Protein AF-A0A2A6P510-F1 (afdb_monomer_lite)

Sequence (123 aa):
MKRERAAALVSRAKGLASEIRWLLGLLLSAILLFPESSAPADVSQGAQIAATCASCHDPTGGGQAIPPIAALDEQAIVKAMLAFRASESPSLVMHAVALSLSDDELAATARYLADRANAGRQP

Radius of gyration: 32.92 Å; chains: 1; bounding box: 61×33×91 Å

Secondary structure (DSSP, 8-state):
-HHHHHHHHHHHHHHHHHHHHHHHHHHHHHGGG-----PPP---HHHHHHHHHTTTS-TT---TTS--STT--HHHHHHHHHHHHTT-SS-HHHHHHHHTS-HHHHHHHHHHHHHHHHHHT--

Structure (mmCIF, N/CA/C/O backbone):
data_AF-A0A2A6P510-F1
#
_entry.id   AF-A0A2A6P510-F1
#
loop_
_atom_site.group_PDB
_atom_site.id
_atom_site.type_symbol
_atom_site.label_atom_id
_atom_site.label_alt_id
_atom_site.label_comp_id
_atom_site.label_asym_id
_atom_site.label_entity_id
_atom_site.label_seq_id
_atom_site.pdbx_PDB_ins_code
_atom_site.Cartn_x
_atom_site.Cartn_y
_atom_site.Cartn_z
_atom_site.occupancy
_atom_site.B_iso_or_equiv
_atom_site.auth_seq_id
_atom_site.auth_comp_id
_atom_site.auth_asym_id
_atom_site.auth_atom_id
_atom_site.pdbx_PDB_model_num
ATOM 1 N N . MET A 1 1 ? -45.144 10.728 76.827 1.00 58.75 1 MET A N 1
ATOM 2 C CA . MET A 1 1 ? -43.849 10.004 76.858 1.00 58.75 1 MET A CA 1
ATOM 3 C C . MET A 1 1 ? -43.658 8.881 75.823 1.00 58.75 1 MET A C 1
ATOM 5 O O . MET A 1 1 ? -42.802 9.061 74.971 1.00 58.75 1 MET A O 1
ATOM 9 N N . LYS A 1 2 ? -44.357 7.723 75.820 1.00 54.53 2 LYS A N 1
ATOM 10 C CA . LYS A 1 2 ? -44.057 6.635 74.835 1.00 54.53 2 LYS A CA 1
ATOM 11 C C . LYS A 1 2 ? -44.370 7.000 73.369 1.00 54.53 2 LYS A C 1
ATOM 13 O O . LYS A 1 2 ? -43.606 6.655 72.476 1.00 54.53 2 LYS A O 1
ATOM 18 N N . ARG A 1 3 ? -45.463 7.733 73.130 1.00 59.28 3 ARG A N 1
ATOM 19 C CA . ARG A 1 3 ? -45.908 8.143 71.781 1.00 59.28 3 ARG A CA 1
ATOM 20 C C . ARG A 1 3 ? -44.997 9.195 71.131 1.00 59.28 3 ARG A C 1
ATOM 22 O O . ARG A 1 3 ? -44.791 9.169 69.926 1.00 59.28 3 ARG A O 1
ATOM 29 N N . GLU A 1 4 ? -44.381 10.052 71.937 1.00 59.69 4 GLU A N 1
ATOM 30 C CA . GLU A 1 4 ? -43.483 11.119 71.468 1.00 59.69 4 GLU A CA 1
ATOM 31 C C . GLU A 1 4 ? -42.125 10.567 71.020 1.00 59.69 4 GLU A C 1
ATOM 33 O O . GLU A 1 4 ? -41.560 11.013 70.024 1.00 59.69 4 GLU A O 1
ATOM 38 N N . ARG A 1 5 ? -41.643 9.509 71.688 1.00 59.81 5 ARG A N 1
ATOM 39 C CA . ARG A 1 5 ? -40.415 8.798 71.298 1.00 59.81 5 ARG A CA 1
ATOM 40 C C . ARG A 1 5 ? -40.574 8.068 69.957 1.00 59.81 5 ARG A C 1
ATOM 42 O O . ARG A 1 5 ? -39.625 8.021 69.183 1.00 59.81 5 ARG A O 1
ATOM 49 N N . ALA A 1 6 ? -41.770 7.557 69.651 1.00 59.50 6 ALA A N 1
ATOM 50 C CA . ALA A 1 6 ? -42.065 6.910 68.370 1.00 59.50 6 ALA A CA 1
ATOM 51 C C . ALA A 1 6 ? -42.115 7.911 67.197 1.00 59.50 6 ALA A C 1
ATOM 53 O O . ALA A 1 6 ? -41.573 7.634 66.128 1.00 59.50 6 ALA A O 1
ATOM 54 N N . ALA A 1 7 ? -42.690 9.101 67.403 1.00 61.19 7 ALA A N 1
ATOM 55 C CA . ALA A 1 7 ? -42.754 10.150 66.380 1.00 61.19 7 ALA A CA 1
ATOM 56 C C . ALA A 1 7 ? -41.362 10.693 65.994 1.00 61.19 7 ALA A C 1
ATOM 58 O O . ALA A 1 7 ? -41.088 10.926 64.815 1.00 61.19 7 ALA A O 1
ATOM 59 N N . ALA A 1 8 ? -40.454 10.821 66.968 1.00 58.03 8 ALA A N 1
ATOM 60 C CA . ALA A 1 8 ? -39.078 11.262 66.734 1.00 58.03 8 ALA A CA 1
ATOM 61 C C . ALA A 1 8 ? -38.257 10.264 65.888 1.00 58.03 8 ALA A C 1
ATOM 63 O O . ALA A 1 8 ? -37.437 10.675 65.065 1.00 58.03 8 ALA A O 1
ATOM 64 N N . LEU A 1 9 ? -38.502 8.958 66.047 1.00 58.88 9 LEU A N 1
ATOM 65 C CA . LEU A 1 9 ? -37.853 7.905 65.256 1.00 58.88 9 LEU A CA 1
ATOM 66 C C . LEU A 1 9 ? -38.346 7.897 63.802 1.00 58.88 9 LEU A C 1
ATOM 68 O O . LEU A 1 9 ? -37.540 7.798 62.879 1.00 58.88 9 LEU A O 1
ATOM 72 N N . VAL A 1 10 ? -39.653 8.083 63.592 1.00 60.00 10 VAL A N 1
ATOM 73 C CA . VAL A 1 10 ? -40.252 8.175 62.249 1.00 60.00 10 VAL A CA 1
ATOM 74 C C . VAL A 1 10 ? -39.771 9.425 61.504 1.00 60.00 10 VAL A C 1
ATOM 76 O O . VAL A 1 10 ? -39.508 9.360 60.304 1.00 60.00 10 VAL A O 1
ATOM 79 N N . SER A 1 11 ? -39.601 10.550 62.206 1.00 57.44 11 SER A N 1
ATOM 80 C CA . SER A 1 11 ? -39.055 11.789 61.633 1.00 57.44 11 SER A CA 1
ATOM 81 C C . SER A 1 11 ? -37.591 11.631 61.187 1.00 57.44 11 SER A C 1
ATOM 83 O O . SER A 1 11 ? -37.244 11.988 60.062 1.00 57.44 11 SER A O 1
ATOM 85 N N . ARG A 1 12 ? -36.743 10.984 62.007 1.00 58.44 12 ARG A N 1
ATOM 86 C CA . ARG A 1 12 ? -35.339 10.682 61.652 1.00 58.44 12 ARG A CA 1
ATOM 87 C C . ARG A 1 12 ? -35.220 9.703 60.477 1.00 58.44 12 ARG A C 1
ATOM 89 O O . ARG A 1 12 ? -34.365 9.902 59.621 1.00 58.44 12 ARG A O 1
ATOM 96 N N . ALA A 1 13 ? -36.090 8.693 60.393 1.00 56.22 13 ALA A N 1
ATOM 97 C CA . ALA A 1 13 ? -36.109 7.739 59.278 1.00 56.22 13 ALA A CA 1
ATOM 98 C C . ALA A 1 13 ? -36.528 8.386 57.943 1.00 56.22 13 ALA A C 1
ATOM 100 O O . ALA A 1 13 ? -35.960 8.072 56.898 1.00 56.22 13 ALA A O 1
ATOM 101 N N . LYS A 1 14 ? -37.481 9.329 57.976 1.00 55.06 14 LYS A N 1
ATOM 102 C CA . LYS A 1 14 ? -37.892 10.105 56.794 1.00 55.06 14 LYS A CA 1
ATOM 103 C C . LYS A 1 14 ? -36.791 11.043 56.293 1.00 55.06 14 LYS A C 1
ATOM 105 O O . LYS A 1 14 ? -36.636 11.160 55.082 1.00 55.06 14 LYS A O 1
ATOM 110 N N . GLY A 1 15 ? -36.019 11.646 57.202 1.00 57.88 15 GLY A N 1
ATOM 111 C CA . GLY A 1 15 ? -34.847 12.456 56.852 1.00 57.88 15 GLY A CA 1
ATOM 112 C C . GLY A 1 15 ? -33.757 11.633 56.163 1.00 57.88 15 GLY A C 1
ATOM 113 O O . GLY A 1 15 ? -33.283 11.997 55.098 1.00 57.88 15 GLY A O 1
ATOM 114 N N . LEU A 1 16 ? -33.430 10.450 56.690 1.00 59.56 16 LEU A N 1
ATOM 115 C CA . LEU A 1 16 ? -32.442 9.557 56.065 1.00 59.56 16 LEU A CA 1
ATOM 116 C C . LEU A 1 16 ? -32.862 9.113 54.648 1.00 59.56 16 LEU A C 1
ATOM 118 O O . LEU A 1 16 ? -32.030 9.057 53.747 1.00 59.56 16 LEU A O 1
ATOM 122 N N . ALA A 1 17 ? -34.155 8.856 54.422 1.00 60.06 17 ALA A N 1
ATOM 123 C CA . ALA A 1 17 ? -34.682 8.485 53.107 1.00 60.06 17 ALA A CA 1
ATOM 124 C C . ALA A 1 17 ? -34.719 9.656 52.104 1.00 60.06 17 ALA A C 1
ATOM 126 O O . ALA A 1 17 ? -34.603 9.429 50.897 1.00 60.06 17 ALA A O 1
ATOM 127 N N . SER A 1 18 ? -34.875 10.904 52.569 1.00 59.31 18 SER A N 1
ATOM 128 C CA . SER A 1 18 ? -34.779 12.076 51.691 1.00 59.31 18 SER A CA 1
ATOM 129 C C . SER A 1 18 ? -33.344 12.336 51.251 1.00 59.31 18 SER A C 1
ATOM 131 O O . SER A 1 18 ? -33.141 12.584 50.067 1.00 59.31 18 SER A O 1
ATOM 133 N N . GLU A 1 19 ? -32.361 12.185 52.143 1.00 59.41 19 GLU A N 1
ATOM 134 C CA . GLU A 1 19 ? -30.941 12.357 51.804 1.00 59.41 19 GLU A CA 1
ATOM 135 C C . GLU A 1 19 ? -30.467 11.312 50.783 1.00 59.41 19 GLU A C 1
ATOM 137 O O . GLU A 1 19 ? -29.821 11.652 49.797 1.00 59.41 19 GLU A O 1
ATOM 142 N N . ILE A 1 20 ? -30.864 10.044 50.945 1.00 67.06 20 ILE A N 1
ATOM 143 C CA . ILE A 1 20 ? -30.520 8.967 49.998 1.00 67.06 20 ILE A CA 1
ATOM 144 C C . ILE A 1 20 ? -31.120 9.235 48.610 1.00 67.06 20 ILE A C 1
ATOM 146 O O . ILE A 1 20 ? -30.480 8.967 47.596 1.00 67.06 20 ILE A O 1
ATOM 150 N N . ARG A 1 21 ? -32.327 9.808 48.548 1.00 69.00 21 ARG A N 1
ATOM 151 C CA . ARG A 1 21 ? -32.992 10.168 47.287 1.00 69.00 21 ARG A CA 1
ATOM 152 C C . ARG A 1 21 ? -32.324 11.355 46.588 1.00 69.00 21 ARG A C 1
ATOM 154 O O . ARG A 1 21 ? -32.254 11.356 45.363 1.00 69.00 21 ARG A O 1
ATOM 161 N N . TRP A 1 22 ? -31.806 12.325 47.343 1.00 61.38 22 TRP A N 1
ATOM 162 C CA . TRP A 1 22 ? -30.992 13.416 46.797 1.00 61.38 22 TRP A CA 1
ATOM 163 C C . TRP A 1 22 ? -29.632 12.922 46.300 1.00 61.38 22 TRP A C 1
ATOM 165 O O . TRP A 1 22 ? -29.216 13.294 45.206 1.00 61.38 22 TRP A O 1
ATOM 175 N N . LEU A 1 23 ? -28.980 12.030 47.049 1.00 69.56 23 LEU A N 1
ATOM 176 C CA . LEU A 1 23 ? -27.702 11.438 46.653 1.00 69.56 23 LEU A CA 1
ATOM 177 C C . LEU A 1 23 ? -27.839 10.549 45.411 1.00 69.56 23 LEU A C 1
ATOM 179 O O . LEU A 1 23 ? -27.036 10.691 44.496 1.00 69.56 23 LEU A O 1
ATOM 183 N N . LEU A 1 24 ? -28.875 9.702 45.323 1.00 69.19 24 LEU A N 1
ATOM 184 C CA . LEU A 1 24 ? -29.154 8.924 44.107 1.00 69.19 24 LEU A CA 1
ATOM 185 C C . LEU A 1 24 ? -29.493 9.824 42.913 1.00 69.19 24 LEU A C 1
ATOM 187 O O . LEU A 1 24 ? -29.052 9.541 41.803 1.00 69.19 24 LEU A O 1
ATOM 191 N N . GLY A 1 25 ? -30.255 10.900 43.132 1.00 66.12 25 GLY A N 1
ATOM 192 C CA . GLY A 1 25 ? -30.580 11.874 42.089 1.00 66.12 25 GLY A CA 1
ATOM 193 C C . GLY A 1 25 ? -29.334 12.561 41.530 1.00 66.12 25 GLY A C 1
ATOM 194 O O . GLY A 1 25 ? -29.163 12.595 40.316 1.00 66.12 25 GLY A O 1
ATOM 195 N N . LEU A 1 26 ? -28.435 13.026 42.408 1.00 68.12 26 LEU A N 1
ATOM 196 C CA . LEU A 1 26 ? -27.169 13.661 42.026 1.00 68.12 26 LEU A CA 1
ATOM 197 C C . LEU A 1 26 ? -26.235 12.698 41.277 1.00 68.12 26 LEU A C 1
ATOM 199 O O . LEU A 1 26 ? -25.650 13.086 40.264 1.00 68.12 26 LEU A O 1
ATOM 203 N N . LEU A 1 27 ? -26.146 11.440 41.723 1.00 65.88 27 LEU A N 1
ATOM 204 C CA . LEU A 1 27 ? -25.343 10.400 41.069 1.00 65.88 27 LEU A CA 1
ATOM 205 C C . LEU A 1 27 ? -25.870 10.051 39.668 1.00 65.88 27 LEU A C 1
ATOM 207 O O . LEU A 1 27 ? -25.077 9.833 38.756 1.00 65.88 27 LEU A O 1
ATOM 211 N N . LEU A 1 28 ? -27.194 10.049 39.474 1.00 63.94 28 LEU A N 1
ATOM 212 C CA . LEU A 1 28 ? -27.815 9.762 38.179 1.00 63.94 28 LEU A CA 1
ATOM 213 C C . LEU A 1 28 ? -27.654 10.927 37.184 1.00 63.94 28 LEU A C 1
ATOM 215 O O . LEU A 1 28 ? -27.435 10.693 35.999 1.00 63.94 28 LEU A O 1
ATOM 219 N N . SER A 1 29 ? -27.695 12.180 37.652 1.00 61.81 29 SER A N 1
ATOM 220 C CA . SER A 1 29 ? -27.458 13.362 36.805 1.00 61.81 29 SER A CA 1
ATOM 221 C C . SER A 1 29 ? -25.999 13.541 36.367 1.00 61.81 29 SER A C 1
ATOM 223 O O . SER A 1 29 ? -25.756 14.107 35.305 1.00 61.81 29 SER A O 1
ATOM 225 N N . ALA A 1 30 ? -25.025 13.027 37.126 1.00 61.66 30 ALA A N 1
ATOM 226 C CA . ALA A 1 30 ? -23.609 13.100 36.754 1.00 61.66 30 ALA A CA 1
ATOM 227 C C . ALA A 1 30 ? -23.248 12.203 35.550 1.00 61.66 30 ALA A C 1
ATOM 229 O O . ALA A 1 30 ? -22.285 12.486 34.842 1.00 61.66 30 ALA A O 1
ATOM 230 N N . ILE A 1 31 ? -24.043 11.161 35.272 1.00 63.69 31 ILE A N 1
ATOM 231 C CA . ILE A 1 31 ? -23.814 10.219 34.161 1.00 63.69 31 ILE A CA 1
ATOM 232 C C . ILE A 1 31 ? -24.063 10.857 32.783 1.00 63.69 31 ILE A C 1
ATOM 234 O O . ILE A 1 31 ? -23.510 10.413 31.783 1.00 63.69 31 ILE A O 1
ATOM 238 N N . LEU A 1 32 ? -24.829 11.947 32.719 1.00 63.03 32 LEU A N 1
ATOM 239 C CA . LEU A 1 32 ? -25.103 12.659 31.466 1.00 63.03 32 LEU A CA 1
ATOM 240 C C . LEU A 1 32 ? -24.004 13.663 31.078 1.00 63.03 32 LEU A C 1
ATOM 242 O O . LEU A 1 32 ? -24.089 14.266 30.012 1.00 63.03 32 LEU A O 1
ATOM 246 N N . LEU A 1 33 ? -22.987 13.853 31.927 1.00 63.91 33 LEU A N 1
ATOM 247 C CA . LEU A 1 33 ? -21.860 14.755 31.672 1.00 63.91 33 LEU A CA 1
ATOM 248 C C . LEU A 1 33 ? -20.586 14.033 31.216 1.00 63.91 33 LEU A C 1
ATOM 250 O O . LEU A 1 33 ? -19.557 14.688 31.057 1.00 63.91 33 LEU A O 1
ATOM 254 N N . PHE A 1 34 ? -20.624 12.712 31.007 1.00 69.00 34 PHE A N 1
ATOM 255 C CA . PHE A 1 34 ? -19.498 12.006 30.403 1.00 69.00 34 PHE A CA 1
ATOM 256 C C . PHE A 1 34 ? -19.450 12.353 28.910 1.00 69.00 34 PHE A C 1
ATOM 258 O O . PHE A 1 34 ? -20.361 11.956 28.182 1.00 69.00 34 PHE A O 1
ATOM 265 N N . PRO A 1 35 ? -18.437 13.101 28.431 1.00 57.53 35 PRO A N 1
ATOM 266 C CA . PRO A 1 35 ? -18.271 13.283 27.000 1.00 57.53 35 PRO A CA 1
ATOM 267 C C . PRO A 1 35 ? -18.065 11.902 26.377 1.00 57.53 35 PRO A C 1
ATOM 269 O O . PRO A 1 35 ? -17.242 11.117 26.857 1.00 57.53 35 PRO A O 1
ATOM 272 N N . GLU A 1 36 ? -18.833 11.596 25.333 1.00 61.88 36 GLU A N 1
ATOM 273 C CA . GLU A 1 36 ? -18.578 10.424 24.507 1.00 61.88 36 GLU A CA 1
ATOM 274 C C . GLU A 1 36 ? -17.133 10.543 24.014 1.00 61.88 36 GLU A C 1
ATOM 276 O O . GLU A 1 36 ? -16.739 11.554 23.427 1.00 61.88 36 GLU A O 1
ATOM 281 N N . SER A 1 37 ? -16.295 9.576 24.379 1.00 67.56 37 SER A N 1
ATOM 282 C CA . SER A 1 37 ? -14.888 9.611 24.017 1.00 67.56 37 SER A CA 1
ATOM 283 C C . SER A 1 37 ? -14.810 9.432 22.504 1.00 67.56 37 SER A C 1
ATOM 285 O O . SER A 1 37 ? -15.034 8.331 22.006 1.00 67.56 37 SER A O 1
ATOM 287 N N . SER A 1 38 ? -14.543 10.512 21.767 1.00 64.81 38 SER A N 1
ATOM 288 C CA . SER A 1 38 ? -14.244 10.440 20.339 1.00 64.81 38 SER A CA 1
ATOM 289 C C . SER A 1 38 ? -12.980 9.604 20.165 1.00 64.81 38 SER A C 1
ATOM 291 O O . SER A 1 38 ? -11.866 10.104 20.336 1.00 64.81 38 SER A O 1
ATOM 293 N N . ALA A 1 39 ? -13.148 8.314 19.877 1.00 63.66 39 ALA A N 1
ATOM 294 C CA . ALA A 1 39 ? -12.038 7.457 19.504 1.00 63.66 39 ALA A CA 1
ATOM 295 C C . ALA A 1 39 ? -11.351 8.053 18.260 1.00 63.66 39 ALA A C 1
ATOM 297 O O . ALA A 1 39 ? -12.035 8.609 17.392 1.00 63.66 39 ALA A O 1
ATOM 298 N N . PRO A 1 40 ? -10.011 7.981 18.161 1.00 63.34 40 PRO A N 1
ATOM 299 C CA . PRO A 1 40 ? -9.322 8.401 16.950 1.00 63.34 40 PRO A CA 1
ATOM 300 C C . PRO A 1 40 ? -9.890 7.631 15.755 1.00 63.34 40 PRO A C 1
ATOM 302 O O . PRO A 1 40 ? -10.171 6.437 15.865 1.00 63.34 40 PRO A O 1
ATOM 305 N N . ALA A 1 41 ? -10.079 8.322 14.628 1.00 65.12 41 ALA A N 1
ATOM 306 C CA . ALA A 1 41 ? -10.519 7.694 13.390 1.00 65.12 41 ALA A CA 1
ATOM 307 C C . ALA A 1 41 ? -9.585 6.519 13.063 1.00 65.12 41 ALA A C 1
ATOM 309 O O . ALA A 1 41 ? -8.372 6.709 12.955 1.00 65.12 41 ALA A O 1
ATOM 310 N N . ASP A 1 42 ? -10.149 5.318 12.951 1.00 72.50 42 ASP A N 1
ATOM 311 C CA . ASP A 1 42 ? -9.397 4.113 12.620 1.00 72.50 42 ASP A CA 1
ATOM 312 C C . ASP A 1 42 ? -8.740 4.292 11.244 1.00 72.50 42 ASP A C 1
ATOM 314 O O . ASP A 1 42 ? -9.411 4.493 10.226 1.00 72.50 42 ASP A O 1
ATOM 318 N N . VAL A 1 43 ? -7.408 4.309 11.213 1.00 77.69 43 VAL A N 1
ATOM 319 C CA . VAL A 1 43 ? -6.657 4.458 9.966 1.00 77.69 43 VAL A CA 1
ATOM 320 C C . VAL A 1 43 ? -6.647 3.098 9.288 1.00 77.69 43 VAL A C 1
ATOM 322 O O . VAL A 1 43 ? -6.023 2.170 9.794 1.00 77.69 43 VAL A O 1
ATOM 325 N N . SER A 1 44 ? -7.304 2.987 8.129 1.00 90.19 44 SER A N 1
ATOM 326 C CA 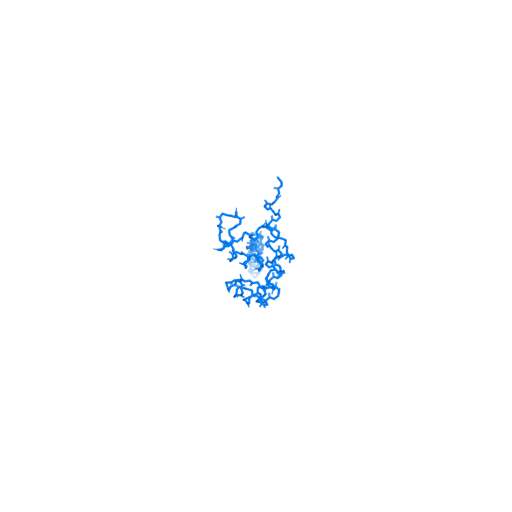. SER A 1 44 ? -7.383 1.717 7.394 1.00 90.19 44 SER A CA 1
ATOM 327 C C . SER A 1 44 ? -6.000 1.084 7.180 1.00 90.19 44 SER A C 1
ATOM 329 O O . SER A 1 44 ? -5.034 1.794 6.887 1.00 90.19 44 SER A O 1
ATOM 331 N N . GLN A 1 45 ? -5.911 -0.246 7.244 1.00 92.50 45 GLN A N 1
ATOM 332 C CA . GLN A 1 45 ? -4.666 -0.994 7.009 1.00 92.50 45 GLN A CA 1
ATOM 333 C C . GLN A 1 45 ? -3.986 -0.599 5.685 1.00 92.50 45 GLN A C 1
ATOM 335 O O . GLN A 1 45 ? -2.778 -0.372 5.641 1.00 92.50 45 GLN A O 1
ATOM 340 N N . GLY A 1 46 ? -4.772 -0.415 4.617 1.00 91.50 46 GLY A N 1
ATOM 341 C CA . GLY A 1 46 ? -4.268 0.056 3.325 1.00 91.50 46 GLY A CA 1
ATOM 342 C C . GLY A 1 46 ? -3.563 1.413 3.418 1.00 91.50 46 GLY A C 1
ATOM 343 O O . GLY A 1 46 ? -2.496 1.581 2.832 1.00 91.50 46 GLY A O 1
ATOM 344 N N . ALA A 1 47 ? -4.102 2.345 4.209 1.00 91.19 47 ALA A N 1
ATOM 345 C CA . ALA A 1 47 ? -3.498 3.654 4.456 1.00 91.19 47 ALA A CA 1
ATOM 346 C C . ALA A 1 47 ? -2.198 3.567 5.267 1.00 91.19 47 ALA A C 1
ATOM 348 O O . ALA A 1 47 ? -1.241 4.283 4.972 1.00 91.19 47 ALA A O 1
ATOM 349 N N . GLN A 1 48 ? -2.149 2.678 6.263 1.00 92.31 48 GLN A N 1
ATOM 350 C CA . GLN A 1 48 ? -0.954 2.453 7.081 1.00 92.31 48 GLN A CA 1
ATOM 351 C C . GLN A 1 48 ? 0.203 1.914 6.233 1.00 92.31 48 GLN A C 1
ATOM 353 O O . GLN A 1 48 ? 1.311 2.442 6.285 1.00 92.31 48 GLN A O 1
ATOM 358 N N . ILE A 1 49 ? -0.066 0.910 5.396 1.00 93.56 49 ILE A N 1
ATOM 359 C CA . ILE A 1 49 ? 0.936 0.333 4.493 1.00 93.56 49 ILE A CA 1
ATOM 360 C C . ILE A 1 49 ? 1.334 1.351 3.421 1.00 93.56 49 ILE A C 1
ATOM 362 O O . ILE A 1 49 ? 2.522 1.548 3.174 1.00 93.56 49 ILE A O 1
ATOM 366 N N . ALA A 1 50 ? 0.371 2.066 2.832 1.00 91.12 50 ALA A N 1
ATOM 367 C CA . ALA A 1 50 ? 0.637 3.077 1.811 1.00 91.12 50 ALA A CA 1
ATOM 368 C C . ALA A 1 50 ? 1.569 4.203 2.289 1.00 91.12 50 ALA A C 1
ATOM 370 O O . ALA A 1 50 ? 2.328 4.755 1.492 1.00 91.12 50 ALA A O 1
ATOM 371 N N . ALA A 1 51 ? 1.560 4.527 3.587 1.00 89.31 51 ALA A N 1
ATOM 372 C CA . ALA A 1 51 ? 2.486 5.501 4.162 1.00 89.31 51 ALA A CA 1
ATOM 373 C C . ALA A 1 51 ? 3.961 5.084 3.995 1.00 89.31 51 ALA A C 1
ATOM 375 O O . ALA A 1 51 ? 4.829 5.941 3.842 1.00 89.31 51 ALA A O 1
ATOM 376 N N . THR A 1 52 ? 4.250 3.779 3.956 1.00 90.44 52 THR A N 1
ATOM 377 C CA . THR A 1 52 ? 5.608 3.265 3.707 1.00 90.44 52 THR A CA 1
ATOM 378 C C . THR A 1 52 ? 6.042 3.473 2.258 1.00 90.44 52 THR A C 1
ATOM 380 O O . THR A 1 52 ? 7.215 3.742 2.002 1.00 90.44 52 THR A O 1
ATOM 383 N N . CYS A 1 53 ? 5.104 3.442 1.306 1.00 90.38 53 CYS A N 1
ATOM 384 C CA . CYS A 1 53 ? 5.387 3.633 -0.115 1.00 90.38 53 CYS A CA 1
ATOM 385 C C . CYS A 1 53 ? 5.940 5.040 -0.388 1.00 90.38 53 CYS A C 1
ATOM 387 O O . CYS A 1 53 ? 6.878 5.197 -1.169 1.00 90.38 53 CYS A O 1
ATOM 389 N N . ALA A 1 54 ? 5.412 6.047 0.316 1.00 84.75 54 ALA A N 1
ATOM 390 C CA . ALA A 1 54 ? 5.823 7.446 0.196 1.00 84.75 54 ALA A CA 1
ATOM 391 C C . ALA A 1 54 ? 7.266 7.718 0.668 1.00 84.75 54 ALA A C 1
ATOM 393 O O . ALA A 1 54 ? 7.809 8.779 0.374 1.00 84.75 54 ALA A O 1
ATOM 394 N N . SER A 1 55 ? 7.909 6.772 1.365 1.00 85.38 55 SER A N 1
ATOM 395 C CA . SER A 1 55 ? 9.325 6.892 1.751 1.00 85.38 55 SER A CA 1
ATOM 396 C C . SER A 1 55 ? 10.286 6.795 0.559 1.00 85.38 55 SER A C 1
ATOM 398 O O . SER A 1 55 ? 11.415 7.276 0.636 1.00 85.38 55 SER A O 1
ATOM 400 N N . CYS A 1 56 ? 9.842 6.184 -0.544 1.00 88.44 56 CYS A N 1
ATOM 401 C CA . CYS A 1 56 ? 10.627 6.030 -1.770 1.00 88.44 56 CYS A CA 1
ATOM 402 C C . CYS A 1 56 ? 9.916 6.612 -2.996 1.00 88.44 56 CYS A C 1
ATOM 404 O O . CYS A 1 56 ? 10.563 7.191 -3.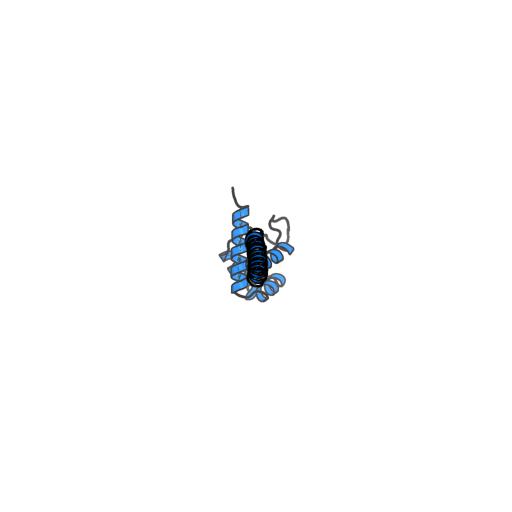867 1.00 88.44 56 CYS A O 1
ATOM 406 N N . HIS A 1 57 ? 8.594 6.466 -3.076 1.00 87.75 57 HIS A N 1
ATOM 407 C CA . HIS A 1 57 ? 7.791 6.909 -4.208 1.00 87.75 57 HIS A CA 1
ATOM 408 C C . HIS A 1 57 ? 7.187 8.278 -3.924 1.00 87.75 57 HIS A C 1
ATOM 410 O O . HIS A 1 57 ? 6.085 8.392 -3.383 1.00 87.75 57 HIS A O 1
ATOM 416 N N . ASP A 1 58 ? 7.927 9.314 -4.306 1.00 75.56 58 ASP A N 1
ATOM 417 C CA . ASP A 1 58 ? 7.485 10.691 -4.151 1.00 75.56 58 ASP A CA 1
ATOM 418 C C . ASP A 1 58 ? 6.170 10.936 -4.929 1.00 75.56 58 ASP A C 1
ATOM 420 O O . ASP A 1 58 ? 6.112 10.694 -6.140 1.00 75.56 58 ASP A O 1
ATOM 424 N N . PRO A 1 59 ? 5.102 11.416 -4.268 1.00 68.06 59 PRO A N 1
ATOM 425 C CA . PRO A 1 59 ? 3.807 11.630 -4.910 1.00 68.06 59 PRO A CA 1
ATOM 426 C C . PRO A 1 59 ? 3.807 12.812 -5.889 1.00 68.06 59 PRO A C 1
ATOM 428 O O . PRO A 1 59 ? 2.906 12.900 -6.719 1.00 68.06 59 PRO A O 1
ATOM 431 N N . THR A 1 60 ? 4.800 13.705 -5.814 1.00 66.69 60 THR A N 1
ATOM 432 C CA . THR A 1 60 ? 4.947 14.872 -6.699 1.00 66.69 60 THR A CA 1
ATOM 433 C C . THR A 1 60 ? 5.793 14.579 -7.943 1.00 66.69 60 THR A C 1
ATOM 435 O O . THR A 1 60 ? 5.882 15.418 -8.836 1.00 66.69 60 THR A O 1
ATOM 438 N N . GLY A 1 61 ? 6.382 13.380 -8.043 1.00 61.78 61 GLY A N 1
ATOM 439 C CA . GLY A 1 61 ? 7.180 12.956 -9.194 1.00 61.78 61 GLY A CA 1
ATOM 440 C C . GLY A 1 61 ? 8.565 13.608 -9.277 1.00 61.78 61 GLY A C 1
ATOM 441 O O . GLY A 1 61 ? 9.204 13.534 -10.324 1.00 61.78 61 GLY A O 1
ATOM 442 N N . GLY A 1 62 ? 9.051 14.228 -8.195 1.00 60.16 62 GLY A N 1
ATOM 443 C CA . GLY A 1 62 ? 10.343 14.930 -8.167 1.00 60.16 62 GLY A CA 1
ATOM 444 C C . GLY A 1 62 ? 11.581 14.017 -8.167 1.00 60.16 62 GLY A C 1
ATO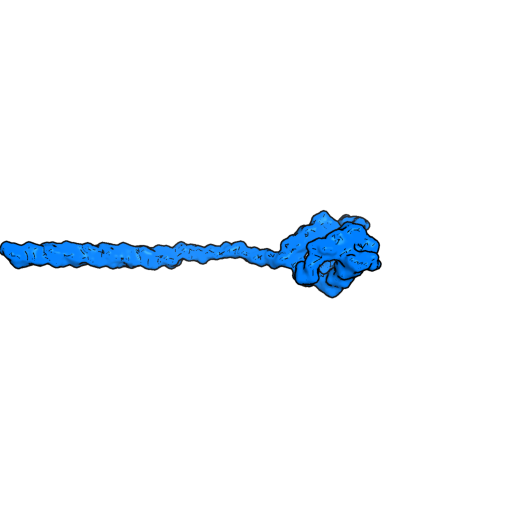M 445 O O . GLY A 1 62 ? 12.707 14.492 -8.324 1.00 60.16 62 GLY A O 1
ATOM 446 N N . GLY A 1 63 ? 11.399 12.704 -7.992 1.00 60.88 63 GLY A N 1
ATOM 447 C CA . GLY A 1 63 ? 12.475 11.715 -7.934 1.00 60.88 63 GLY A CA 1
ATOM 448 C C . GLY A 1 63 ? 12.817 11.135 -9.306 1.00 60.88 63 GLY A C 1
ATOM 449 O O . GLY A 1 63 ? 12.105 10.288 -9.826 1.00 60.88 63 GLY A O 1
ATOM 450 N N . GLN A 1 64 ? 13.962 11.518 -9.866 1.00 61.22 64 GLN A N 1
ATOM 451 C CA . GLN A 1 64 ? 14.411 11.119 -11.214 1.00 61.22 64 GLN A CA 1
ATOM 452 C C . GLN A 1 64 ? 14.640 9.598 -11.397 1.00 61.22 64 GLN A C 1
ATOM 454 O O . GLN A 1 64 ? 14.810 9.138 -12.522 1.00 61.22 64 GLN A O 1
ATOM 459 N N . ALA A 1 65 ? 14.678 8.820 -10.306 1.00 77.19 65 ALA A N 1
ATOM 460 C CA . ALA A 1 65 ? 15.012 7.391 -10.314 1.00 77.19 65 ALA A CA 1
ATOM 461 C C . ALA A 1 65 ? 13.869 6.458 -9.870 1.00 77.19 65 ALA A C 1
ATOM 463 O O . ALA A 1 65 ? 13.917 5.268 -10.175 1.00 77.19 65 ALA A O 1
ATOM 464 N N . ILE A 1 66 ? 12.857 6.967 -9.156 1.00 84.00 66 ILE A N 1
ATOM 465 C CA . ILE A 1 66 ? 11.754 6.159 -8.620 1.00 84.00 66 ILE A CA 1
ATOM 466 C C . ILE A 1 66 ? 10.437 6.742 -9.140 1.00 84.00 66 ILE A C 1
ATOM 468 O O . ILE A 1 66 ? 10.127 7.893 -8.832 1.00 84.00 66 ILE A O 1
ATOM 472 N N . PRO A 1 67 ? 9.659 5.985 -9.933 1.00 81.62 67 PRO A N 1
ATOM 473 C CA . PRO A 1 67 ? 8.457 6.515 -10.559 1.00 81.62 67 PRO A CA 1
ATOM 474 C C . PRO A 1 67 ? 7.368 6.809 -9.514 1.00 81.62 67 PRO A C 1
ATOM 476 O O . PRO A 1 67 ? 7.214 6.039 -8.558 1.00 81.62 67 PRO A O 1
ATOM 479 N N . PRO A 1 68 ? 6.571 7.877 -9.692 1.00 82.12 68 PRO A N 1
ATOM 480 C CA . PRO A 1 68 ? 5.453 8.169 -8.803 1.00 82.12 68 PRO A CA 1
ATOM 481 C C . PRO A 1 68 ? 4.365 7.094 -8.928 1.00 82.12 68 PRO A C 1
ATOM 483 O O . PRO A 1 68 ? 3.974 6.714 -10.032 1.00 82.12 68 PRO A O 1
ATOM 486 N N . ILE A 1 69 ? 3.825 6.645 -7.792 1.00 84.62 69 ILE A N 1
ATOM 487 C CA . ILE A 1 69 ? 2.674 5.719 -7.765 1.00 84.62 69 ILE A CA 1
ATOM 488 C C . ILE A 1 69 ? 1.350 6.482 -7.949 1.00 84.62 69 ILE A C 1
ATOM 490 O O . ILE A 1 69 ? 0.366 5.918 -8.414 1.00 84.62 69 ILE A O 1
ATOM 494 N N . ALA A 1 70 ? 1.338 7.791 -7.665 1.00 73.38 70 ALA A N 1
ATOM 495 C CA . ALA A 1 70 ? 0.148 8.649 -7.667 1.00 73.38 70 ALA A CA 1
ATOM 496 C C . ALA A 1 70 ? -0.539 8.823 -9.041 1.00 73.38 70 ALA A C 1
ATOM 498 O O . ALA A 1 70 ? -1.561 9.495 -9.137 1.00 73.38 70 ALA A O 1
ATOM 499 N N . ALA A 1 71 ? 0.002 8.247 -10.117 1.00 73.12 71 ALA A N 1
ATOM 500 C CA . ALA A 1 71 ? -0.619 8.267 -11.439 1.00 73.12 71 ALA A CA 1
ATOM 501 C C . ALA A 1 71 ? -1.366 6.968 -11.796 1.00 73.12 71 ALA A C 1
ATOM 503 O O . ALA A 1 71 ? -2.104 6.967 -12.785 1.00 73.12 71 ALA A O 1
ATOM 504 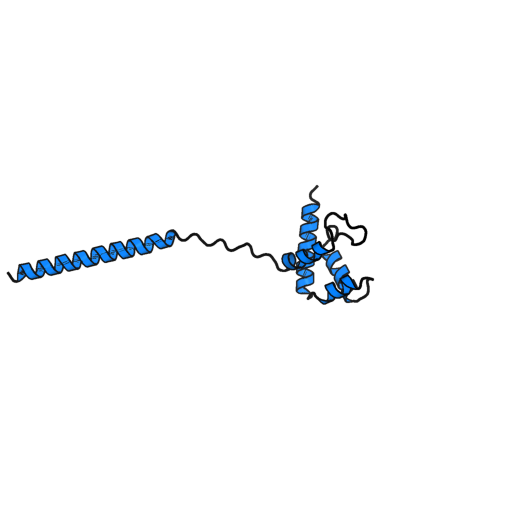N N . LEU A 1 72 ? -1.173 5.892 -11.025 1.00 86.62 72 LEU A N 1
ATOM 505 C CA . LEU A 1 72 ? -1.682 4.554 -11.324 1.00 86.62 72 LEU A CA 1
ATOM 506 C C . LEU A 1 72 ? -3.061 4.316 -10.695 1.00 86.62 72 LEU A C 1
ATOM 508 O O . LEU A 1 72 ? -3.323 4.744 -9.572 1.00 86.62 72 LEU A O 1
ATOM 512 N N . ASP A 1 73 ? -3.925 3.605 -11.419 1.00 92.38 73 ASP A N 1
ATOM 513 C CA . ASP A 1 73 ? -5.165 3.061 -10.862 1.00 92.38 73 ASP A CA 1
ATOM 514 C C . ASP A 1 73 ? -4.910 1.772 -10.059 1.00 92.38 73 ASP A C 1
ATOM 516 O O . ASP A 1 73 ? -3.818 1.195 -10.086 1.00 92.38 73 ASP A O 1
ATOM 520 N N . GLU A 1 74 ? -5.930 1.314 -9.332 1.00 93.69 74 GLU A N 1
ATOM 521 C CA . GLU A 1 74 ? -5.839 0.139 -8.459 1.00 93.69 74 GLU A CA 1
ATOM 522 C C . GLU A 1 74 ? -5.381 -1.112 -9.225 1.00 93.69 74 GLU A C 1
ATOM 524 O O . GLU A 1 74 ? -4.491 -1.829 -8.766 1.00 93.69 74 GLU A O 1
ATOM 529 N N . GLN A 1 75 ? -5.924 -1.352 -10.423 1.00 95.06 75 GLN A N 1
ATOM 530 C CA . GLN A 1 75 ? -5.596 -2.537 -11.222 1.00 95.06 75 GLN A CA 1
ATOM 531 C C . GLN A 1 75 ? -4.147 -2.503 -11.708 1.00 95.06 75 GLN A C 1
ATOM 533 O O . GLN A 1 75 ? -3.463 -3.529 -11.699 1.00 95.06 75 GLN A O 1
ATOM 538 N N . ALA A 1 76 ? -3.662 -1.330 -12.111 1.00 94.19 76 ALA A N 1
ATOM 539 C CA . ALA A 1 76 ? -2.284 -1.125 -12.523 1.00 94.19 76 ALA A CA 1
ATOM 540 C C . ALA A 1 76 ? -1.309 -1.370 -11.363 1.00 94.19 76 ALA A C 1
ATOM 542 O O . ALA A 1 76 ? -0.289 -2.036 -11.562 1.00 94.19 76 ALA A O 1
ATOM 543 N N . ILE A 1 77 ? -1.637 -0.900 -10.154 1.00 94.56 77 ILE A N 1
ATOM 544 C CA . ILE A 1 77 ? -0.829 -1.143 -8.950 1.00 94.56 77 ILE A CA 1
ATOM 545 C C . ILE A 1 77 ? -0.790 -2.639 -8.631 1.00 94.56 77 ILE A C 1
ATOM 547 O O . ILE A 1 77 ? 0.297 -3.199 -8.474 1.00 94.56 77 ILE A O 1
ATOM 551 N N . VAL A 1 78 ? -1.949 -3.306 -8.603 1.00 96.69 78 VAL A N 1
ATOM 552 C CA . VAL A 1 78 ? -2.032 -4.751 -8.339 1.00 96.69 78 VAL A CA 1
ATOM 553 C C . VAL A 1 78 ? -1.196 -5.526 -9.353 1.00 96.69 78 VAL A C 1
ATOM 555 O O . VAL A 1 78 ? -0.341 -6.326 -8.978 1.00 96.69 78 VAL A O 1
ATOM 558 N N . LYS A 1 79 ? -1.384 -5.248 -10.645 1.00 96.56 79 LYS A N 1
ATOM 559 C CA . LYS A 1 79 ? -0.649 -5.911 -11.725 1.00 96.56 79 LYS A CA 1
ATOM 560 C C . LYS A 1 79 ? 0.863 -5.726 -11.591 1.00 96.56 79 LYS A C 1
ATOM 562 O O . LYS A 1 79 ? 1.604 -6.692 -11.757 1.00 96.56 79 LYS A O 1
ATOM 567 N N . ALA A 1 80 ? 1.323 -4.513 -11.286 1.00 94.94 80 ALA A N 1
ATOM 568 C CA . ALA A 1 80 ? 2.744 -4.238 -11.102 1.00 94.94 80 ALA A CA 1
ATOM 569 C C . ALA A 1 80 ? 3.319 -5.011 -9.907 1.00 94.94 80 ALA A C 1
ATOM 571 O O . ALA A 1 80 ? 4.361 -5.652 -10.035 1.00 94.94 80 ALA A O 1
ATOM 572 N N . MET A 1 81 ? 2.622 -5.010 -8.768 1.00 96.56 81 MET A N 1
ATOM 573 C CA . MET A 1 81 ? 3.052 -5.734 -7.570 1.00 96.56 81 MET A CA 1
ATOM 574 C C . MET A 1 81 ? 3.104 -7.246 -7.796 1.00 96.56 81 MET A C 1
ATOM 576 O O . MET A 1 81 ? 4.069 -7.890 -7.389 1.00 96.56 81 MET A O 1
ATOM 580 N N . LEU A 1 82 ? 2.130 -7.812 -8.512 1.00 97.38 82 LEU A N 1
ATOM 581 C CA . LEU A 1 82 ? 2.147 -9.224 -8.898 1.00 97.38 82 LEU A CA 1
ATOM 582 C C . LEU A 1 82 ? 3.324 -9.556 -9.824 1.00 97.38 82 LEU A C 1
ATOM 584 O O . LEU A 1 82 ? 3.997 -10.561 -9.601 1.00 97.38 82 LEU A O 1
ATOM 588 N N . ALA A 1 83 ? 3.625 -8.695 -10.800 1.00 97.38 83 ALA A N 1
ATOM 589 C CA . ALA A 1 83 ? 4.780 -8.871 -11.679 1.00 97.38 83 ALA A CA 1
ATOM 590 C C . ALA A 1 83 ? 6.108 -8.800 -10.904 1.00 97.38 83 ALA A C 1
ATOM 592 O O . ALA A 1 83 ? 7.009 -9.605 -11.142 1.00 97.38 83 ALA A O 1
ATOM 593 N N . PHE A 1 84 ? 6.236 -7.885 -9.935 1.00 97.25 84 PHE A N 1
ATOM 594 C CA . PHE A 1 84 ? 7.401 -7.851 -9.047 1.00 97.25 84 PHE A CA 1
ATOM 595 C C . PHE A 1 84 ? 7.493 -9.112 -8.194 1.00 97.25 84 PHE A C 1
ATOM 597 O O . PHE A 1 84 ? 8.571 -9.688 -8.092 1.00 97.25 84 PHE A O 1
ATOM 604 N N . ARG A 1 85 ? 6.379 -9.594 -7.638 1.00 96.75 85 ARG A N 1
ATOM 605 C CA . ARG A 1 85 ? 6.333 -10.823 -6.834 1.00 96.75 85 ARG A CA 1
ATOM 606 C C . ARG A 1 85 ? 6.756 -12.057 -7.635 1.00 96.75 85 ARG A C 1
ATOM 608 O O . ARG A 1 85 ? 7.509 -12.881 -7.127 1.00 96.75 85 ARG A O 1
ATOM 615 N N . ALA A 1 86 ? 6.329 -12.140 -8.894 1.00 97.06 86 ALA A N 1
ATOM 616 C CA . ALA A 1 86 ? 6.695 -13.199 -9.834 1.00 97.06 86 ALA A CA 1
ATOM 617 C C . ALA A 1 86 ? 8.113 -13.049 -10.420 1.00 97.06 86 ALA A C 1
ATOM 619 O O . ALA A 1 86 ? 8.560 -13.914 -11.169 1.00 97.06 86 ALA A O 1
ATOM 620 N N . SER A 1 87 ? 8.840 -11.978 -10.075 1.00 94.50 87 SER A N 1
ATOM 621 C CA . SER A 1 87 ? 10.151 -11.651 -10.652 1.00 94.50 87 SER A CA 1
ATOM 622 C C . SER A 1 87 ? 10.111 -11.444 -12.180 1.00 94.50 87 SER A C 1
ATOM 624 O O . SER A 1 87 ? 11.098 -11.643 -12.884 1.00 94.50 87 SER A O 1
ATOM 626 N N . GLU A 1 88 ? 8.958 -11.023 -12.707 1.00 95.19 88 GLU A N 1
ATOM 627 C CA . GLU A 1 88 ? 8.738 -10.717 -14.129 1.00 95.19 88 GLU A CA 1
ATOM 628 C C . GLU A 1 88 ? 9.110 -9.269 -14.482 1.00 95.19 88 GLU A C 1
ATOM 630 O O . GLU A 1 88 ? 9.230 -8.915 -15.654 1.00 95.19 88 GLU A O 1
ATOM 635 N N . SER A 1 89 ? 9.293 -8.419 -13.468 1.00 90.56 89 SER A N 1
ATOM 636 C CA . SER A 1 89 ? 9.658 -7.012 -13.618 1.00 90.56 89 SER A CA 1
ATOM 637 C C . SER A 1 89 ? 10.984 -6.710 -12.907 1.00 90.56 89 SER A C 1
ATOM 639 O O . SER A 1 89 ? 11.173 -7.133 -11.761 1.00 90.56 89 SER A O 1
ATOM 641 N N . PRO A 1 90 ? 11.916 -5.975 -13.545 1.00 85.50 90 PRO A N 1
ATOM 642 C CA . PRO A 1 90 ? 13.252 -5.756 -13.004 1.00 85.50 90 PRO A CA 1
ATOM 643 C C . PRO A 1 90 ? 13.233 -4.744 -11.849 1.00 85.50 90 PRO A C 1
ATOM 645 O O . PRO A 1 90 ? 13.310 -3.537 -12.058 1.00 85.50 90 PRO A O 1
ATOM 648 N N . SER A 1 91 ? 13.149 -5.232 -10.608 1.00 92.00 91 SER A N 1
ATOM 649 C CA . SER A 1 91 ? 13.441 -4.454 -9.396 1.00 92.00 91 SER A CA 1
ATOM 650 C C . SER A 1 91 ? 13.592 -5.369 -8.182 1.00 92.00 91 SER A C 1
ATOM 652 O O . SER A 1 91 ? 12.613 -5.940 -7.707 1.00 92.00 91 SER A O 1
ATOM 654 N N . LEU A 1 92 ? 14.807 -5.476 -7.634 1.00 93.12 92 LEU A N 1
ATOM 655 C CA . LEU A 1 92 ? 15.052 -6.263 -6.415 1.00 93.12 92 LEU A CA 1
ATOM 656 C C . LEU A 1 92 ? 14.356 -5.656 -5.190 1.00 93.12 92 LEU A C 1
ATOM 658 O O . LEU A 1 92 ? 13.853 -6.385 -4.340 1.00 93.12 92 LEU A O 1
ATOM 662 N N . VAL A 1 93 ? 14.300 -4.321 -5.123 1.00 93.81 93 VAL A N 1
ATOM 663 C CA . VAL A 1 93 ? 13.642 -3.600 -4.026 1.00 93.81 93 VAL A CA 1
ATOM 664 C C . VAL A 1 93 ? 12.146 -3.884 -4.044 1.00 93.81 93 VAL A C 1
ATOM 666 O O . VAL A 1 93 ? 11.591 -4.321 -3.041 1.00 93.81 93 VAL A O 1
ATOM 669 N N . MET A 1 94 ? 11.498 -3.713 -5.199 1.00 95.12 94 MET A N 1
ATOM 670 C CA . MET A 1 94 ? 10.059 -3.949 -5.299 1.00 95.12 94 MET A CA 1
ATOM 671 C C . MET A 1 94 ? 9.700 -5.432 -5.247 1.00 95.12 94 MET A C 1
ATOM 673 O O . MET A 1 94 ? 8.620 -5.753 -4.766 1.00 95.12 94 MET A O 1
ATOM 677 N N . HI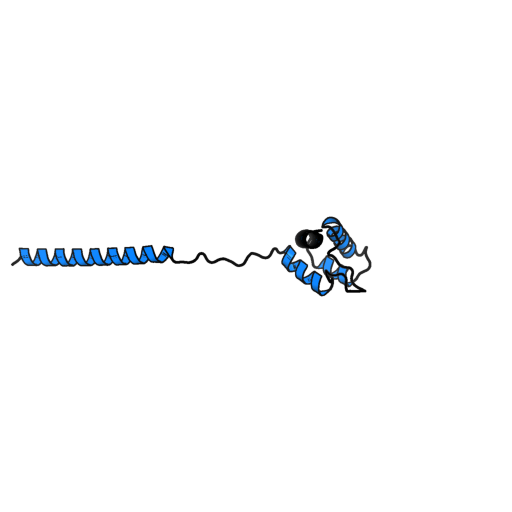S A 1 95 ? 10.590 -6.340 -5.661 1.00 97.12 95 HIS A N 1
ATOM 678 C CA . HIS A 1 95 ? 10.410 -7.775 -5.432 1.00 97.12 95 HIS A CA 1
ATOM 679 C C . HIS A 1 95 ? 10.308 -8.088 -3.932 1.00 97.12 95 HIS A C 1
ATOM 681 O O . HIS A 1 95 ? 9.362 -8.747 -3.508 1.00 97.12 95 HIS A O 1
ATOM 687 N N . ALA A 1 96 ? 11.219 -7.549 -3.111 1.00 96.44 96 ALA A N 1
ATOM 688 C CA . ALA A 1 96 ? 11.172 -7.726 -1.660 1.00 96.44 96 ALA A CA 1
ATOM 689 C C . ALA A 1 96 ? 9.910 -7.107 -1.031 1.00 96.44 96 ALA A C 1
ATOM 691 O O . ALA A 1 96 ? 9.266 -7.749 -0.205 1.00 96.44 96 ALA A O 1
ATOM 692 N N . VAL A 1 97 ? 9.521 -5.900 -1.461 1.00 96.38 97 VAL A N 1
ATOM 693 C CA . VAL A 1 97 ? 8.283 -5.240 -1.000 1.00 96.38 97 VAL A CA 1
ATOM 694 C C . VAL A 1 97 ? 7.043 -6.046 -1.397 1.00 96.38 97 VAL A C 1
ATOM 696 O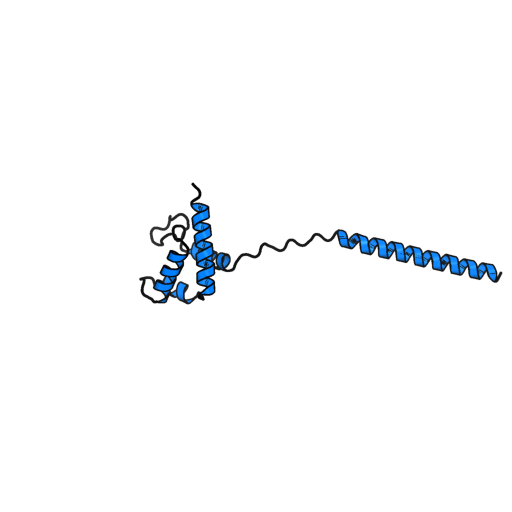 O . VAL A 1 97 ? 6.123 -6.210 -0.604 1.00 96.38 97 VAL A O 1
ATOM 699 N N . ALA A 1 98 ? 7.001 -6.592 -2.612 1.00 96.62 98 ALA A N 1
ATOM 700 C CA . ALA A 1 98 ? 5.869 -7.389 -3.071 1.00 96.62 98 ALA A CA 1
ATOM 701 C C . ALA A 1 98 ? 5.756 -8.737 -2.346 1.00 96.62 98 ALA A C 1
ATOM 703 O O . ALA A 1 98 ? 4.647 -9.231 -2.155 1.00 96.62 98 ALA A O 1
ATOM 704 N N . LEU A 1 99 ? 6.879 -9.321 -1.917 1.00 97.12 99 LEU A N 1
ATOM 705 C CA . LEU A 1 99 ? 6.892 -10.534 -1.095 1.00 97.12 99 LEU A CA 1
ATOM 706 C C . LEU A 1 99 ? 6.486 -10.286 0.362 1.00 97.12 99 LEU A C 1
ATOM 708 O O . LEU A 1 99 ? 6.053 -11.225 1.025 1.00 97.12 99 LEU A O 1
ATOM 712 N N . SER A 1 100 ? 6.619 -9.057 0.872 1.00 96.56 100 SER A N 1
ATOM 713 C CA . SER A 1 100 ? 6.238 -8.737 2.252 1.00 96.56 100 SER A CA 1
ATOM 714 C C . SER A 1 100 ? 4.740 -8.501 2.448 1.00 96.56 100 SER A C 1
ATOM 716 O O . SER A 1 100 ? 4.313 -8.376 3.590 1.00 96.56 100 SER A O 1
ATOM 718 N N . LEU A 1 101 ? 3.958 -8.403 1.368 1.00 97.19 101 LEU A N 1
ATOM 719 C CA . LEU A 1 101 ? 2.518 -8.152 1.427 1.00 97.19 101 LEU A CA 1
ATOM 720 C C . LEU A 1 101 ? 1.728 -9.431 1.143 1.00 97.19 101 LEU A C 1
ATOM 722 O O . LEU A 1 101 ? 1.985 -10.133 0.160 1.00 97.19 101 LEU A O 1
ATOM 726 N N . SER A 1 102 ? 0.716 -9.693 1.967 1.00 97.94 102 SER A N 1
ATOM 727 C CA . SER A 1 102 ? -0.352 -10.639 1.631 1.00 97.94 102 SER A CA 1
ATOM 728 C C . SER A 1 102 ? -1.230 -10.111 0.487 1.00 97.94 102 SER A C 1
ATOM 730 O O . SER A 1 102 ? -1.191 -8.927 0.145 1.00 97.94 102 SER A O 1
ATOM 732 N N . ASP A 1 103 ? -2.043 -10.984 -0.115 1.00 96.81 103 ASP A N 1
ATOM 733 C CA . ASP A 1 103 ? -2.967 -10.583 -1.186 1.00 96.81 103 ASP A CA 1
ATOM 734 C C . ASP A 1 103 ? -3.989 -9.538 -0.703 1.00 96.81 103 ASP A C 1
ATOM 736 O O . ASP A 1 103 ? -4.263 -8.570 -1.416 1.00 96.81 103 ASP A O 1
ATOM 740 N N . ASP A 1 104 ? -4.491 -9.684 0.528 1.00 96.62 104 ASP A N 1
ATOM 741 C CA . ASP A 1 104 ? -5.447 -8.748 1.131 1.00 96.62 104 ASP A CA 1
ATOM 742 C C . ASP A 1 104 ? -4.809 -7.383 1.414 1.00 96.62 104 ASP A C 1
ATOM 744 O O . ASP A 1 104 ? -5.405 -6.341 1.133 1.00 96.62 104 ASP A O 1
ATOM 748 N N . GLU A 1 105 ? -3.575 -7.371 1.923 1.00 97.12 105 GLU A N 1
ATOM 749 C CA . GLU A 1 105 ? -2.813 -6.141 2.152 1.00 97.12 105 GLU A CA 1
ATOM 750 C C . GLU A 1 105 ? -2.502 -5.425 0.841 1.00 97.12 105 GLU A C 1
ATOM 752 O O . GLU A 1 105 ? -2.723 -4.221 0.733 1.00 97.12 105 GLU A O 1
ATOM 757 N N . LEU A 1 106 ? -2.056 -6.163 -0.179 1.00 96.50 106 LEU A N 1
ATOM 758 C CA . LEU A 1 106 ? -1.795 -5.626 -1.511 1.00 96.50 106 LEU A CA 1
ATOM 759 C C . LEU A 1 106 ? -3.063 -4.991 -2.094 1.00 96.50 106 LEU A C 1
ATOM 761 O O . LEU A 1 106 ? -3.006 -3.851 -2.558 1.00 96.50 106 LEU A O 1
ATOM 765 N N . ALA A 1 107 ? -4.207 -5.678 -2.023 1.00 96.00 107 ALA A N 1
ATOM 766 C CA . ALA A 1 107 ? -5.485 -5.145 -2.489 1.00 96.00 107 ALA A CA 1
ATOM 767 C C . ALA A 1 107 ? -5.903 -3.887 -1.705 1.00 96.00 107 ALA A C 1
ATOM 769 O O . ALA A 1 107 ? -6.262 -2.867 -2.298 1.00 96.00 107 ALA A O 1
ATOM 770 N N . ALA A 1 108 ? -5.805 -3.914 -0.373 1.00 95.69 108 ALA A N 1
ATOM 771 C CA . ALA A 1 108 ? -6.152 -2.776 0.474 1.00 95.69 108 ALA A CA 1
ATOM 772 C C . ALA A 1 108 ? -5.264 -1.550 0.201 1.00 95.69 108 ALA A C 1
ATOM 774 O O . ALA A 1 108 ? -5.765 -0.425 0.118 1.00 95.69 108 ALA A O 1
ATOM 775 N N . THR A 1 109 ? -3.955 -1.755 0.043 1.00 94.50 109 THR A N 1
ATOM 776 C CA . THR A 1 109 ? -2.985 -0.700 -0.269 1.00 94.50 109 THR A CA 1
ATOM 777 C C . THR A 1 109 ? -3.181 -0.148 -1.675 1.00 94.50 109 THR A C 1
ATOM 779 O O . THR A 1 109 ? -3.167 1.070 -1.846 1.00 94.50 109 THR A O 1
ATOM 782 N N . ALA A 1 110 ? -3.406 -1.010 -2.671 1.00 94.38 110 ALA A N 1
ATOM 783 C CA . ALA A 1 110 ? -3.639 -0.592 -4.051 1.00 94.38 110 ALA A CA 1
ATOM 784 C C . ALA A 1 110 ? -4.880 0.298 -4.167 1.00 94.38 110 ALA A C 1
ATOM 786 O O . ALA A 1 110 ? -4.804 1.376 -4.759 1.00 94.38 110 ALA A O 1
ATOM 787 N N . ARG A 1 111 ? -5.986 -0.101 -3.527 1.00 93.88 111 ARG A N 1
ATOM 788 C CA . ARG A 1 111 ? -7.215 0.697 -3.473 1.00 93.88 111 ARG A CA 1
ATOM 789 C C . ARG A 1 111 ? -6.976 2.064 -2.838 1.00 93.88 111 ARG A C 1
ATOM 791 O O . ARG A 1 111 ? -7.315 3.088 -3.422 1.00 93.88 111 ARG A O 1
ATOM 798 N N . TYR A 1 112 ? -6.314 2.097 -1.681 1.00 92.06 112 TYR A N 1
ATOM 799 C CA . TYR A 1 112 ? -6.028 3.357 -0.994 1.00 92.06 112 TYR A CA 1
ATOM 800 C C . TYR A 1 112 ? -5.141 4.303 -1.825 1.00 92.06 112 TYR A C 1
ATOM 802 O O . TYR A 1 112 ? -5.403 5.506 -1.896 1.00 92.06 112 TYR A O 1
ATOM 810 N N . LEU A 1 113 ? -4.087 3.778 -2.458 1.00 90.31 113 LEU A N 1
ATOM 811 C CA . LEU A 1 113 ? -3.186 4.569 -3.299 1.00 90.31 113 LEU A CA 1
ATOM 812 C C . LEU A 1 113 ? -3.900 5.116 -4.542 1.00 90.31 113 LEU A C 1
ATOM 814 O O . LEU A 1 113 ? -3.696 6.281 -4.885 1.00 90.31 113 LEU A O 1
ATOM 818 N N . ALA A 1 114 ? -4.773 4.322 -5.164 1.00 90.00 114 ALA A N 1
ATOM 819 C CA . ALA A 1 114 ? -5.593 4.756 -6.291 1.00 90.00 114 ALA A CA 1
ATOM 820 C C . ALA A 1 114 ? -6.593 5.857 -5.892 1.00 90.00 114 ALA A C 1
ATOM 822 O O . ALA A 1 114 ? -6.723 6.867 -6.586 1.00 90.00 114 ALA A O 1
ATOM 823 N N . ASP A 1 115 ? -7.246 5.729 -4.736 1.00 87.94 115 ASP A N 1
ATOM 824 C CA . ASP A 1 115 ? -8.154 6.760 -4.219 1.00 87.94 115 ASP A CA 1
ATOM 825 C C . ASP A 1 115 ? -7.418 8.083 -3.957 1.00 87.94 115 ASP A C 1
ATOM 827 O O . ASP A 1 115 ? -7.909 9.168 -4.285 1.00 87.94 115 ASP A O 1
ATOM 831 N N . ARG A 1 116 ? -6.195 8.014 -3.415 1.00 80.75 116 ARG A N 1
ATOM 832 C CA . ARG A 1 116 ? -5.340 9.189 -3.185 1.00 80.75 116 ARG A CA 1
ATOM 833 C C . ARG A 1 116 ? -4.862 9.829 -4.488 1.00 80.75 116 ARG A C 1
ATOM 835 O O . ARG A 1 116 ? -4.886 11.056 -4.585 1.00 80.75 116 ARG A O 1
ATOM 842 N N . ALA A 1 117 ? -4.476 9.019 -5.472 1.00 75.06 117 ALA A N 1
ATOM 843 C CA . ALA A 1 117 ? -4.126 9.456 -6.822 1.00 75.06 117 ALA A CA 1
ATOM 844 C C . ALA A 1 117 ? -5.274 10.234 -7.485 1.00 75.06 117 ALA A C 1
ATOM 846 O O . ALA A 1 117 ? -5.067 11.304 -8.059 1.00 75.06 117 ALA A O 1
ATOM 847 N N . ASN A 1 118 ? -6.504 9.733 -7.351 1.00 69.50 118 ASN A N 1
ATOM 848 C CA . ASN A 1 118 ? -7.704 10.379 -7.879 1.00 69.50 118 ASN A CA 1
ATOM 849 C C . ASN A 1 118 ? -8.045 11.679 -7.136 1.00 69.50 118 ASN A C 1
ATOM 851 O O . ASN A 1 118 ? -8.435 12.660 -7.767 1.00 69.50 118 ASN A O 1
ATOM 855 N N . ALA A 1 119 ? -7.853 11.725 -5.814 1.00 67.25 119 ALA A N 1
ATOM 856 C CA . ALA A 1 119 ? -8.087 12.931 -5.017 1.00 67.25 119 ALA A CA 1
ATOM 857 C C . ALA A 1 119 ? -7.132 14.087 -5.381 1.00 67.25 119 ALA A C 1
ATOM 859 O O . ALA A 1 119 ? -7.529 15.245 -5.314 1.00 67.25 119 ALA A O 1
ATOM 860 N N . GLY A 1 120 ? -5.894 13.781 -5.790 1.00 58.44 120 GLY A N 1
ATOM 861 C CA . GLY A 1 120 ? -4.924 14.769 -6.285 1.00 58.44 120 GLY A CA 1
ATOM 862 C C . GLY A 1 120 ? -5.103 15.164 -7.758 1.00 58.44 120 GLY A C 1
ATOM 863 O O . GLY A 1 120 ? -4.489 16.127 -8.203 1.00 58.44 120 GLY A O 1
ATOM 864 N N . ARG A 1 121 ? -5.943 14.439 -8.512 1.00 53.94 121 ARG A N 1
ATOM 865 C CA . ARG A 1 121 ? -6.267 14.683 -9.932 1.00 53.94 121 ARG A CA 1
ATOM 866 C C . ARG A 1 121 ? -7.507 15.571 -10.119 1.00 53.94 121 ARG A C 1
ATOM 868 O O . ARG A 1 121 ? -7.970 15.739 -11.244 1.00 53.94 121 ARG A O 1
ATOM 875 N N . GLN A 1 122 ? -8.085 16.095 -9.037 1.00 33.75 122 GLN A N 1
ATOM 876 C CA . GLN A 1 122 ? -9.210 17.027 -9.139 1.00 33.75 122 GLN A CA 1
ATOM 877 C C . GLN A 1 122 ? -8.789 18.244 -9.995 1.00 33.75 122 GLN A C 1
ATOM 879 O O . GLN A 1 122 ? -7.680 18.738 -9.789 1.00 33.75 122 GLN A O 1
ATOM 884 N N . PRO A 1 123 ? -9.604 18.636 -10.996 1.00 45.19 123 PRO A N 1
ATOM 885 C CA . PRO A 1 123 ? -9.209 19.549 -12.074 1.00 45.19 123 PRO A CA 1
ATOM 886 C C . PRO A 1 123 ? -8.832 20.954 -11.600 1.00 45.19 123 PRO A C 1
ATOM 888 O O . PRO A 1 123 ? -9.412 21.419 -10.592 1.00 45.19 123 PRO A O 1
#

Foldseek 3Di:
DVVVVVVVVVVVVVVVVVVVVVVVVVVVVVVVPPPPPPDPDDQDLLNVLLVVVCVQAPCVQPDPPHGHLLQDALVRQLVVLVCLCVVVDPDPVSVVVSVVDDPVNSSSNSHVSNVNSVVVVDD

pLDDT: mean 78.11, std 16.03, range [33.75, 97.94]